Protein AF-A0A1Y3WIX9-F1 (afdb_monomer)

Sequence (73 aa):
MMMFNVEEQNILAVLHAETREATIADIRMVLDNIDDLELEEVCRHTLNKLMKISDEEYAALDLEVDEGFAYEE

Secondary structure (DSSP, 8-state):
-PPP-HHHHHHHHHH--SSHHHHHHHHHHHHHH---HHHHHHHHHHHHHHTTS-HHHHHT------GGG----

Nearest PDB structures (foldseek):
  2l7k-assembly1_A  TM=8.246E-01  e=2.223E-02  Clostridioides difficile 630
  2oxl-assembly1_B  TM=7.898E-01  e=2.628E-01  Escherichia coli
  2lhr-assembly1_A  TM=5.695E-01  e=1.185E+00  Staphylococcus aureus subsp. aureus MW2
  8iuh-assembly1_4  TM=5.285E-01  e=4.734E+00  Homo sapiens

Foldseek 3Di:
DDDDDPLLLVLCLVQPDPFLVSSLVSLVVCLVPDPDPVNNVSSVVSSVVSVVDDRVVVVPDDSDDPPVPPPPD

Structure (mmCIF, N/CA/C/O backbone):
data_AF-A0A1Y3WIX9-F1
#
_entry.id   AF-A0A1Y3WIX9-F1
#
loop_
_atom_site.group_PDB
_atom_site.id
_atom_site.type_symbol
_atom_site.label_atom_id
_atom_site.label_alt_id
_atom_site.label_comp_id
_atom_site.label_asym_id
_atom_site.label_entity_id
_atom_site.label_seq_id
_atom_site.pdbx_PDB_ins_code
_atom_site.Cartn_x
_atom_site.Cartn_y
_atom_site.Cartn_z
_atom_site.occupancy
_atom_site.B_iso_or_equiv
_atom_site.auth_seq_id
_atom_site.auth_comp_id
_atom_site.auth_asym_id
_atom_site.auth_atom_id
_atom_site.pdbx_PDB_model_num
ATOM 1 N N . MET A 1 1 ? 2.683 10.162 12.710 1.00 61.31 1 MET A N 1
ATOM 2 C CA . MET A 1 1 ? 2.660 10.677 11.330 1.00 61.31 1 MET A CA 1
ATOM 3 C C . MET A 1 1 ? 3.913 10.257 10.577 1.00 61.31 1 MET A C 1
ATOM 5 O O . MET A 1 1 ? 4.925 10.954 10.579 1.00 61.31 1 MET A O 1
ATOM 9 N N . MET A 1 2 ? 3.861 9.068 9.985 1.00 81.00 2 MET A N 1
ATOM 10 C CA . MET A 1 2 ? 4.838 8.628 8.990 1.00 81.00 2 MET A CA 1
ATOM 11 C C . MET A 1 2 ? 4.656 9.472 7.720 1.00 81.00 2 MET A C 1
ATOM 13 O O . MET A 1 2 ? 3.529 9.635 7.267 1.00 81.00 2 MET A O 1
ATOM 17 N N . MET A 1 3 ? 5.736 10.020 7.160 1.00 87.50 3 MET A N 1
ATOM 18 C CA . MET A 1 3 ? 5.675 10.808 5.924 1.00 87.50 3 MET A CA 1
ATOM 19 C C . MET A 1 3 ? 6.017 9.931 4.715 1.00 87.50 3 MET A C 1
ATOM 21 O O . MET A 1 3 ? 7.049 9.243 4.711 1.00 87.50 3 MET A O 1
ATOM 25 N N . PHE A 1 4 ? 5.147 9.964 3.707 1.00 92.75 4 PHE A N 1
ATOM 26 C CA . PHE A 1 4 ? 5.385 9.350 2.406 1.00 92.75 4 PHE A CA 1
ATOM 27 C C . PHE A 1 4 ? 6.026 10.371 1.457 1.00 92.75 4 PHE A C 1
ATOM 29 O O . PHE A 1 4 ? 5.753 11.565 1.568 1.00 92.75 4 PHE A O 1
ATOM 36 N N . ASN A 1 5 ? 6.934 9.923 0.592 1.00 93.56 5 ASN A N 1
ATOM 37 C CA . ASN A 1 5 ? 7.499 10.771 -0.463 1.00 93.56 5 ASN A CA 1
ATOM 38 C C . ASN A 1 5 ? 6.582 10.770 -1.703 1.00 93.56 5 ASN A C 1
ATOM 40 O O . ASN A 1 5 ? 5.602 10.032 -1.741 1.00 93.56 5 ASN A O 1
ATOM 44 N N . VAL A 1 6 ? 6.920 11.567 -2.720 1.00 92.75 6 VAL A N 1
ATOM 45 C CA . VAL A 1 6 ? 6.100 11.708 -3.937 1.00 92.75 6 VAL A CA 1
ATOM 46 C C . VAL A 1 6 ? 5.903 10.373 -4.665 1.00 92.75 6 VAL A C 1
ATOM 48 O O . VAL A 1 6 ? 4.792 10.052 -5.065 1.00 92.75 6 VAL A O 1
ATOM 51 N N . GLU A 1 7 ? 6.951 9.562 -4.810 1.00 94.06 7 GLU A N 1
ATOM 52 C CA . GLU A 1 7 ? 6.861 8.272 -5.508 1.00 94.06 7 GLU A CA 1
ATOM 53 C C . GLU A 1 7 ? 5.970 7.281 -4.755 1.00 94.06 7 GLU A C 1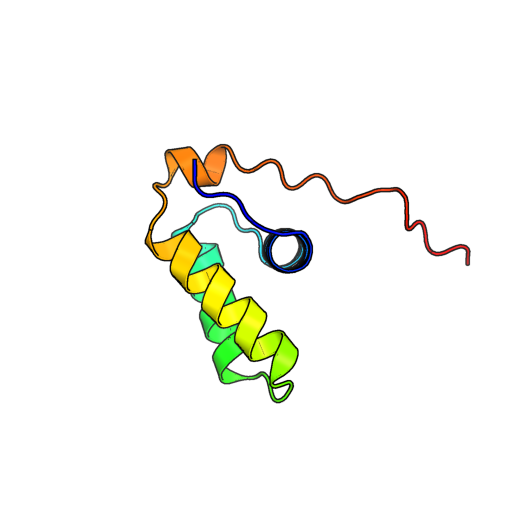
ATOM 55 O O . GLU A 1 7 ? 5.097 6.652 -5.342 1.00 94.06 7 GLU A O 1
ATOM 60 N N . GLU A 1 8 ? 6.126 7.185 -3.438 1.00 95.31 8 GLU A N 1
ATOM 61 C CA . GLU A 1 8 ? 5.290 6.336 -2.592 1.00 95.31 8 GLU A CA 1
ATOM 62 C C . GLU A 1 8 ? 3.837 6.822 -2.562 1.00 95.31 8 GLU A C 1
ATOM 64 O O . GLU A 1 8 ? 2.922 6.004 -2.572 1.00 95.31 8 GLU A O 1
ATOM 69 N N . GLN A 1 9 ? 3.612 8.140 -2.537 1.00 93.12 9 GLN A N 1
ATOM 70 C CA . GLN A 1 9 ? 2.276 8.725 -2.646 1.00 93.12 9 GLN A CA 1
ATOM 71 C C . GLN A 1 9 ? 1.639 8.388 -3.993 1.00 93.12 9 GLN A C 1
ATOM 73 O O . GLN A 1 9 ? 0.465 8.038 -4.015 1.00 93.12 9 GLN A O 1
ATOM 78 N N . ASN A 1 10 ? 2.405 8.393 -5.086 1.00 92.00 10 ASN A N 1
ATOM 79 C CA . ASN A 1 10 ? 1.916 7.969 -6.396 1.00 92.00 10 ASN A CA 1
ATOM 80 C C . ASN A 1 10 ? 1.531 6.480 -6.403 1.00 92.00 10 ASN A C 1
ATOM 82 O O . ASN A 1 10 ? 0.468 6.127 -6.910 1.00 92.00 10 ASN A O 1
ATOM 86 N N . ILE A 1 11 ? 2.342 5.604 -5.793 1.00 94.38 11 ILE A N 1
ATOM 87 C CA . ILE A 1 11 ? 1.989 4.182 -5.628 1.00 94.38 11 ILE A CA 1
ATOM 88 C C . ILE A 1 11 ? 0.712 4.029 -4.809 1.00 94.38 11 ILE A C 1
ATOM 90 O O . ILE A 1 11 ? -0.181 3.276 -5.196 1.00 94.38 11 ILE A O 1
ATOM 94 N N . LEU A 1 12 ? 0.610 4.749 -3.692 1.00 94.50 12 LEU A N 1
ATOM 95 C CA . LEU A 1 12 ? -0.577 4.724 -2.852 1.00 94.50 12 LEU A CA 1
ATOM 96 C C . LEU A 1 12 ? -1.794 5.249 -3.601 1.00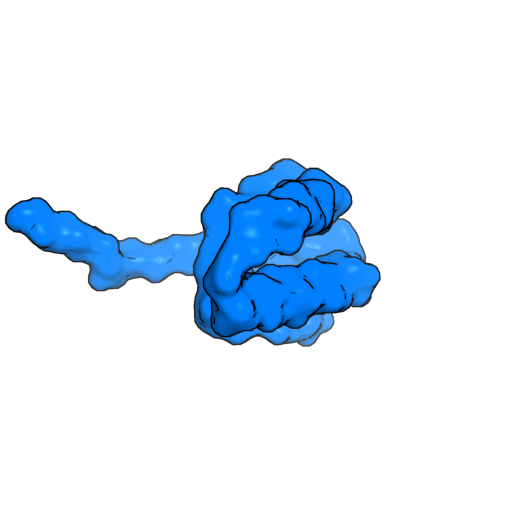 94.50 12 LEU A C 1
ATOM 98 O O . LEU A 1 12 ? -2.819 4.602 -3.523 1.00 94.50 12 LEU A O 1
ATOM 102 N N . ALA A 1 13 ? -1.703 6.334 -4.366 1.00 92.00 13 ALA A N 1
ATOM 103 C CA . ALA A 1 13 ? -2.823 6.857 -5.146 1.00 92.00 13 ALA A CA 1
ATOM 104 C C . ALA A 1 13 ? -3.351 5.835 -6.171 1.00 92.00 13 ALA A C 1
ATOM 106 O O . ALA A 1 13 ? -4.557 5.751 -6.392 1.00 92.00 13 ALA A O 1
ATOM 107 N N . VAL A 1 14 ? -2.466 5.021 -6.760 1.00 93.00 14 VAL A N 1
ATOM 108 C CA . VAL A 1 14 ? -2.844 3.965 -7.715 1.00 93.00 14 VAL A CA 1
ATOM 109 C C . VAL A 1 14 ? -3.40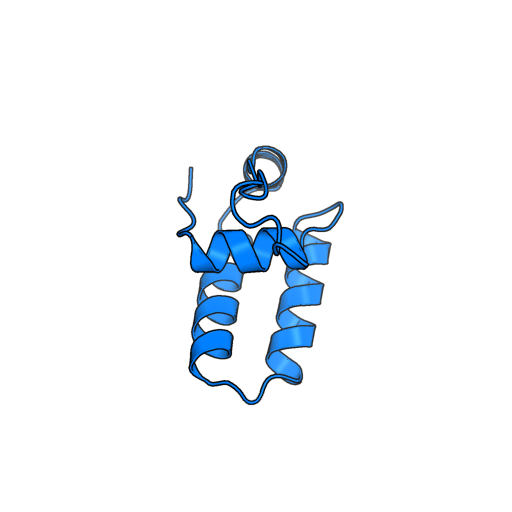2 2.715 -7.021 1.00 93.00 14 VAL A C 1
ATOM 111 O O . VAL A 1 14 ? -4.325 2.092 -7.539 1.00 93.00 14 VAL A O 1
ATOM 114 N N . LEU A 1 15 ? -2.845 2.329 -5.869 1.00 95.00 15 LEU A N 1
ATOM 115 C CA . LEU A 1 15 ? -3.171 1.083 -5.153 1.00 95.00 15 LEU A CA 1
ATOM 116 C C . LEU A 1 15 ? -4.044 1.299 -3.903 1.00 95.00 15 LEU A C 1
ATOM 118 O O . LEU A 1 15 ? -4.217 0.384 -3.091 1.00 95.00 15 LEU A O 1
ATOM 122 N N . HIS A 1 16 ? -4.554 2.513 -3.693 1.00 94.00 16 HIS A N 1
ATOM 123 C CA . HIS A 1 16 ? -5.379 2.841 -2.536 1.00 94.00 16 HIS A CA 1
ATOM 124 C C . HIS A 1 16 ? -6.645 1.989 -2.553 1.00 94.00 16 HIS A C 1
ATOM 126 O O . HIS A 1 16 ? -7.326 1.864 -3.572 1.00 94.00 16 HIS A O 1
ATOM 132 N N . ALA A 1 17 ? -6.970 1.425 -1.399 1.00 95.50 17 ALA A N 1
ATOM 133 C CA . ALA A 1 17 ? -8.130 0.581 -1.200 1.00 95.50 17 ALA A CA 1
ATOM 134 C C . ALA A 1 17 ? -8.883 1.051 0.046 1.00 95.50 17 ALA A C 1
ATOM 136 O O . ALA A 1 17 ? -8.396 1.869 0.820 1.00 95.50 17 ALA A O 1
ATOM 137 N N . GLU A 1 18 ? -10.074 0.499 0.269 1.00 94.19 18 GLU A N 1
ATOM 138 C CA . GLU A 1 18 ? -10.911 0.872 1.417 1.00 94.19 18 GLU A CA 1
ATOM 139 C C . GLU A 1 18 ? -10.205 0.653 2.768 1.00 94.19 18 GLU A C 1
ATOM 141 O O . GLU A 1 18 ? -10.485 1.353 3.740 1.00 94.19 18 GLU A O 1
ATOM 146 N N . THR A 1 19 ? -9.278 -0.309 2.844 1.00 96.88 19 THR A N 1
ATOM 147 C CA . THR A 1 19 ? -8.545 -0.632 4.071 1.00 96.88 19 THR A CA 1
ATOM 148 C C . THR A 1 19 ? -7.041 -0.713 3.846 1.00 96.88 19 THR A C 1
ATOM 150 O O . THR A 1 19 ? -6.558 -1.090 2.774 1.00 96.88 19 THR A O 1
ATOM 153 N N . ARG A 1 20 ? -6.286 -0.435 4.915 1.00 97.75 20 ARG A N 1
ATOM 154 C CA . ARG A 1 20 ? -4.824 -0.564 4.942 1.00 97.75 20 ARG A CA 1
ATOM 155 C C . ARG A 1 20 ? -4.384 -1.984 4.590 1.00 97.75 20 ARG A C 1
ATOM 157 O O . ARG A 1 20 ? -3.435 -2.165 3.830 1.00 97.75 20 ARG A O 1
ATOM 164 N N . GLU A 1 21 ? -5.077 -2.995 5.110 1.00 98.00 21 GLU A N 1
ATOM 165 C CA . GLU A 1 21 ? -4.830 -4.406 4.810 1.00 98.00 21 GLU A CA 1
ATOM 166 C C . GLU A 1 21 ? -5.026 -4.735 3.328 1.00 98.00 21 GLU A C 1
ATOM 168 O O . GLU A 1 21 ? -4.232 -5.502 2.781 1.00 98.00 21 GLU A O 1
ATOM 173 N N . ALA A 1 22 ? -6.049 -4.164 2.684 1.00 98.06 22 ALA A N 1
ATOM 174 C CA . ALA A 1 22 ? -6.299 -4.372 1.262 1.00 98.06 22 ALA A CA 1
ATOM 175 C C . ALA A 1 22 ? -5.175 -3.762 0.411 1.00 98.06 22 ALA A C 1
ATOM 177 O O . ALA A 1 22 ? -4.564 -4.485 -0.370 1.00 98.06 22 ALA A O 1
ATOM 178 N N . THR A 1 23 ? -4.778 -2.510 0.662 1.00 98.00 23 THR A N 1
ATOM 179 C CA . THR A 1 23 ? -3.629 -1.904 -0.041 1.00 98.00 23 THR A CA 1
ATOM 180 C C . THR A 1 23 ? -2.327 -2.672 0.204 1.00 98.00 23 THR A C 1
ATOM 182 O O . THR A 1 23 ? -1.518 -2.833 -0.707 1.00 98.00 23 THR A O 1
ATOM 185 N N . ILE A 1 24 ? -2.107 -3.205 1.413 1.00 98.38 24 ILE A N 1
ATOM 186 C CA . ILE A 1 24 ? -0.956 -4.079 1.697 1.00 98.38 24 ILE A CA 1
ATOM 187 C C . ILE A 1 24 ? -0.995 -5.350 0.836 1.00 98.38 24 ILE A C 1
ATOM 189 O O . ILE A 1 24 ? 0.053 -5.799 0.365 1.00 98.38 24 ILE A O 1
ATOM 193 N N . ALA A 1 25 ? -2.171 -5.957 0.658 1.00 98.25 25 ALA A N 1
ATOM 194 C CA . ALA A 1 25 ? -2.332 -7.133 -0.188 1.00 98.25 25 ALA A CA 1
ATOM 195 C C . ALA A 1 25 ? -2.070 -6.801 -1.666 1.00 98.25 25 ALA A C 1
ATOM 197 O O . ALA A 1 25 ? -1.330 -7.536 -2.321 1.00 98.25 25 ALA A O 1
ATOM 198 N N . ASP A 1 26 ? -2.578 -5.668 -2.149 1.00 98.12 26 ASP A N 1
ATOM 199 C CA . ASP A 1 26 ? -2.382 -5.217 -3.528 1.00 98.12 26 ASP A CA 1
ATOM 200 C C . ASP A 1 26 ? -0.905 -4.924 -3.828 1.00 98.12 26 ASP A C 1
ATOM 202 O O . ASP A 1 26 ? -0.369 -5.406 -4.825 1.00 98.12 26 ASP A O 1
ATOM 206 N N . ILE A 1 27 ? -0.188 -4.241 -2.925 1.00 97.88 27 ILE A N 1
ATOM 207 C CA . ILE A 1 27 ? 1.256 -3.994 -3.092 1.00 97.88 27 ILE A CA 1
ATOM 208 C C . ILE A 1 27 ? 2.051 -5.305 -3.110 1.00 97.88 27 ILE A C 1
ATOM 210 O O . ILE A 1 27 ? 3.003 -5.437 -3.876 1.00 97.88 27 ILE A O 1
ATOM 214 N N . ARG A 1 28 ? 1.680 -6.300 -2.293 1.00 98.06 28 ARG A N 1
ATOM 215 C CA . ARG A 1 28 ? 2.333 -7.622 -2.333 1.00 98.06 28 ARG A CA 1
ATOM 216 C C . ARG A 1 28 ? 2.112 -8.319 -3.670 1.00 98.06 28 ARG A C 1
ATOM 218 O O . ARG A 1 28 ? 3.058 -8.873 -4.213 1.00 98.06 28 ARG A O 1
ATOM 225 N N . MET A 1 29 ? 0.900 -8.240 -4.214 1.00 97.44 29 MET A N 1
ATOM 226 C CA . MET A 1 29 ? 0.603 -8.783 -5.535 1.00 97.44 29 MET A CA 1
ATOM 227 C C . MET A 1 29 ? 1.429 -8.092 -6.629 1.00 97.44 29 MET A C 1
ATOM 229 O O . MET A 1 29 ? 1.937 -8.772 -7.516 1.00 97.44 29 MET A O 1
ATOM 233 N N . VAL A 1 30 ? 1.611 -6.768 -6.557 1.00 96.50 30 VAL A N 1
ATOM 234 C CA . VAL A 1 30 ? 2.494 -6.035 -7.482 1.00 96.50 30 VAL A CA 1
ATOM 235 C C . VAL A 1 30 ? 3.939 -6.514 -7.351 1.00 96.50 30 VAL A C 1
ATOM 237 O O . VAL A 1 30 ? 4.552 -6.850 -8.358 1.00 96.50 30 VAL A O 1
ATOM 240 N N . LEU A 1 31 ? 4.461 -6.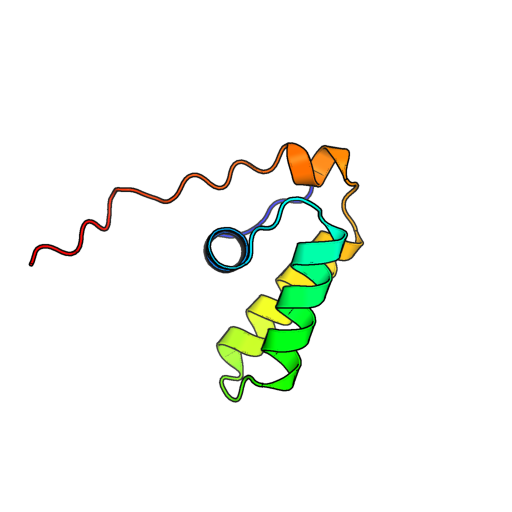614 -6.125 1.00 97.56 31 LEU A N 1
ATOM 241 C CA . LEU A 1 31 ? 5.828 -7.080 -5.864 1.00 97.56 31 LEU A CA 1
ATOM 242 C C . LEU A 1 31 ? 6.109 -8.489 -6.404 1.00 97.56 31 LEU A C 1
ATOM 244 O O . LEU A 1 31 ? 7.238 -8.768 -6.791 1.00 97.56 31 LEU A O 1
ATOM 248 N N . ASP A 1 32 ? 5.106 -9.365 -6.442 1.00 96.94 32 ASP A N 1
ATOM 249 C CA . ASP A 1 32 ? 5.253 -10.719 -6.985 1.00 96.94 32 ASP A CA 1
ATOM 250 C C . ASP A 1 32 ? 5.317 -10.753 -8.527 1.00 96.94 32 ASP A C 1
ATOM 252 O O . ASP A 1 32 ? 5.710 -11.771 -9.097 1.00 96.94 32 ASP A O 1
ATOM 256 N N . ASN A 1 33 ? 4.915 -9.673 -9.209 1.00 96.62 33 ASN A N 1
ATOM 257 C CA . ASN A 1 33 ? 4.762 -9.623 -10.671 1.00 96.62 33 ASN A CA 1
ATOM 258 C C . ASN A 1 33 ? 5.590 -8.518 -11.349 1.00 96.62 33 ASN A C 1
ATOM 260 O O . ASN A 1 33 ? 5.468 -8.322 -12.558 1.00 96.62 33 ASN A O 1
ATOM 264 N N . ILE A 1 34 ? 6.387 -7.770 -10.588 1.00 95.44 34 ILE A N 1
ATOM 265 C CA . ILE A 1 34 ? 7.149 -6.629 -11.086 1.00 95.44 34 ILE A CA 1
ATOM 266 C C . ILE A 1 34 ? 8.590 -7.018 -11.430 1.00 95.44 34 ILE A C 1
ATOM 268 O O . ILE A 1 34 ? 9.290 -7.610 -10.615 1.00 95.44 34 ILE A O 1
ATOM 272 N N . ASP A 1 35 ? 9.037 -6.651 -12.634 1.00 96.56 35 ASP A N 1
ATOM 273 C CA . ASP A 1 35 ? 10.421 -6.860 -13.097 1.00 96.56 35 ASP A CA 1
ATOM 274 C C . ASP A 1 35 ? 11.282 -5.581 -13.009 1.00 96.56 35 ASP A C 1
ATOM 276 O O . ASP A 1 35 ? 12.503 -5.623 -13.182 1.00 96.56 35 ASP A O 1
ATOM 280 N N . ASP A 1 36 ? 10.650 -4.429 -12.771 1.00 97.69 36 ASP A N 1
ATOM 281 C CA . ASP A 1 36 ? 11.322 -3.140 -12.626 1.00 97.69 36 ASP A CA 1
ATOM 282 C C . ASP A 1 36 ? 11.864 -2.985 -11.200 1.00 97.69 36 ASP A C 1
ATOM 284 O O . ASP A 1 36 ? 11.100 -2.839 -10.247 1.00 97.69 36 ASP A O 1
ATOM 288 N N . LEU A 1 37 ? 13.191 -3.024 -11.063 1.00 95.81 37 LEU A N 1
ATOM 289 C CA . LEU A 1 37 ? 13.877 -2.998 -9.769 1.00 95.81 37 LEU A CA 1
ATOM 290 C C . LEU A 1 37 ? 13.706 -1.673 -9.013 1.00 95.81 37 LEU A C 1
ATOM 292 O O . LEU A 1 37 ? 13.680 -1.679 -7.784 1.00 95.81 37 LEU A O 1
ATOM 296 N N . GLU A 1 38 ? 13.614 -0.548 -9.724 1.00 95.56 38 GLU A N 1
ATOM 297 C CA . GLU A 1 38 ? 13.437 0.767 -9.100 1.00 95.56 38 GLU A CA 1
ATOM 298 C C . GLU A 1 38 ? 12.025 0.863 -8.522 1.00 95.56 38 GLU A C 1
ATOM 300 O O . GLU A 1 38 ? 11.834 1.161 -7.341 1.00 95.56 38 GLU A O 1
ATOM 305 N N . LEU A 1 39 ? 11.028 0.486 -9.320 1.00 95.69 39 LEU A N 1
ATOM 306 C CA . LEU A 1 39 ? 9.639 0.462 -8.885 1.00 95.69 39 LEU A CA 1
ATOM 307 C C . LEU A 1 39 ? 9.390 -0.614 -7.806 1.00 95.69 39 LEU A C 1
ATOM 309 O O . LEU A 1 39 ? 8.602 -0.386 -6.882 1.00 95.69 39 LEU A O 1
ATOM 313 N N . GLU A 1 40 ? 10.099 -1.748 -7.851 1.00 97.75 40 GLU A N 1
ATOM 314 C CA . GLU A 1 40 ? 10.106 -2.757 -6.785 1.00 97.75 40 GLU A CA 1
ATOM 315 C C . GLU A 1 40 ? 10.592 -2.156 -5.456 1.00 97.75 40 GLU A C 1
ATOM 317 O O . GLU A 1 40 ? 9.957 -2.359 -4.415 1.00 97.75 40 GLU A O 1
ATOM 322 N N . GLU A 1 41 ? 11.688 -1.391 -5.466 1.00 97.69 41 GLU A N 1
ATOM 323 C CA . GLU A 1 41 ? 12.237 -0.747 -4.269 1.00 97.69 41 GLU A CA 1
ATOM 324 C C . GLU A 1 41 ? 11.238 0.243 -3.652 1.00 97.69 41 GLU A C 1
ATOM 326 O O . GLU A 1 41 ? 10.975 0.183 -2.441 1.00 97.69 41 GLU A O 1
ATOM 331 N N . VAL A 1 42 ? 10.597 1.075 -4.480 1.00 97.62 42 VAL A N 1
ATOM 332 C CA . VAL A 1 42 ? 9.546 2.007 -4.036 1.00 97.62 42 VAL A CA 1
ATOM 333 C C . VAL A 1 42 ? 8.366 1.245 -3.422 1.00 97.62 42 VAL A C 1
ATOM 335 O O . VAL A 1 42 ? 7.905 1.585 -2.325 1.00 97.62 42 VAL A 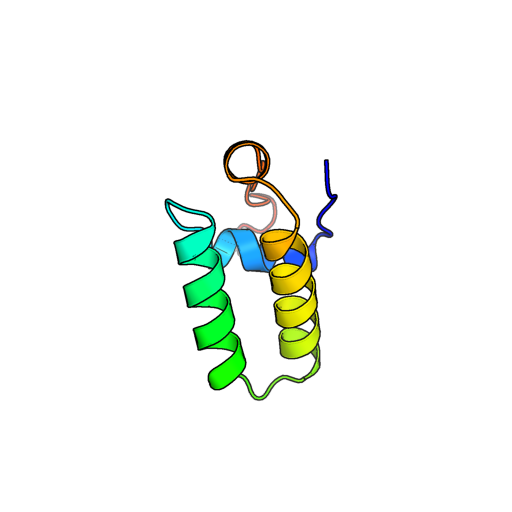O 1
ATOM 338 N N . CYS A 1 43 ? 7.904 0.164 -4.058 1.00 97.88 43 CYS A N 1
ATOM 339 C CA . CYS A 1 43 ? 6.825 -0.679 -3.534 1.00 97.88 43 CYS A CA 1
ATOM 340 C C . CYS A 1 43 ? 7.193 -1.315 -2.184 1.00 97.88 43 CYS A C 1
ATOM 342 O O . CYS A 1 43 ? 6.390 -1.301 -1.245 1.00 97.88 43 CYS A O 1
ATOM 344 N N . ARG A 1 44 ? 8.422 -1.830 -2.034 1.00 98.00 44 ARG A N 1
ATOM 345 C CA . ARG A 1 44 ? 8.913 -2.412 -0.771 1.00 98.00 44 ARG A CA 1
ATOM 346 C C . ARG A 1 44 ? 8.977 -1.380 0.346 1.00 98.00 44 ARG A C 1
ATOM 348 O O . ARG A 1 44 ? 8.598 -1.682 1.483 1.00 98.00 44 ARG A O 1
ATOM 355 N N . HIS A 1 45 ? 9.449 -0.175 0.047 1.00 97.88 45 HIS A N 1
ATOM 356 C CA . HIS A 1 45 ? 9.548 0.886 1.038 1.00 97.88 45 HIS A CA 1
ATOM 357 C C . HIS A 1 45 ? 8.160 1.390 1.465 1.00 97.88 45 HIS A C 1
ATOM 359 O O . HIS A 1 45 ? 7.889 1.504 2.665 1.00 97.88 45 HIS A O 1
ATOM 365 N N . THR A 1 46 ? 7.245 1.557 0.505 1.00 97.50 46 THR A N 1
ATOM 366 C CA . THR A 1 46 ? 5.833 1.896 0.749 1.00 97.50 46 THR A CA 1
ATOM 367 C C . THR A 1 46 ? 5.164 0.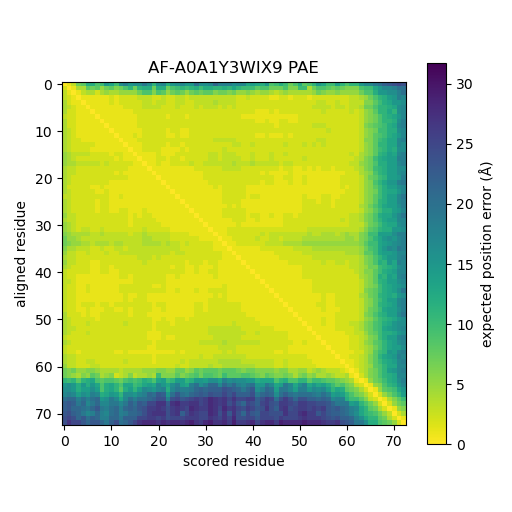846 1.637 1.00 97.50 46 THR A C 1
ATOM 369 O O . THR A 1 46 ? 4.584 1.181 2.674 1.00 97.50 46 THR A O 1
ATOM 372 N N . LEU A 1 47 ? 5.323 -0.441 1.304 1.00 98.19 47 LEU A N 1
ATOM 373 C CA . LEU A 1 47 ? 4.808 -1.563 2.092 1.00 98.19 47 LEU A CA 1
ATOM 374 C C . LEU A 1 47 ? 5.326 -1.531 3.535 1.00 98.19 47 LEU A C 1
ATOM 376 O O . LEU A 1 47 ? 4.561 -1.716 4.481 1.00 98.19 47 LEU A O 1
ATOM 380 N N . ASN A 1 48 ? 6.623 -1.275 3.723 1.00 97.75 48 ASN A N 1
ATOM 381 C CA . ASN A 1 48 ? 7.228 -1.215 5.050 1.00 97.75 48 ASN A CA 1
ATOM 382 C C . ASN A 1 48 ? 6.606 -0.109 5.917 1.00 97.75 48 ASN A C 1
ATOM 384 O O . ASN A 1 48 ? 6.350 -0.331 7.102 1.00 97.75 48 ASN A O 1
ATOM 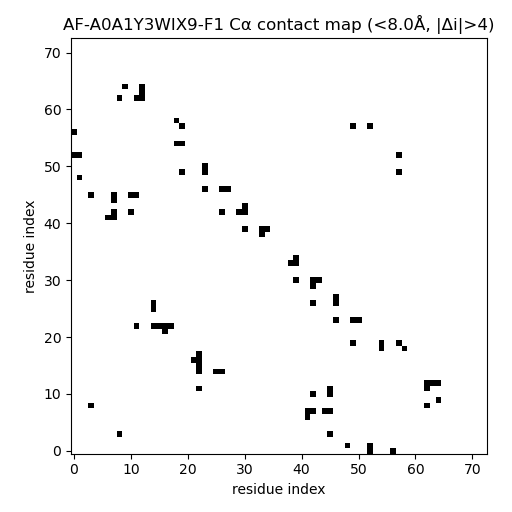388 N N . LYS A 1 49 ? 6.339 1.061 5.328 1.00 97.69 49 LYS A N 1
ATOM 389 C CA . LYS A 1 49 ? 5.665 2.173 6.009 1.00 97.69 49 LYS A CA 1
ATOM 390 C C . LYS A 1 49 ? 4.206 1.846 6.325 1.00 97.69 49 LYS A C 1
ATOM 392 O O . LYS A 1 49 ? 3.793 2.047 7.464 1.00 97.69 49 LYS A O 1
ATOM 397 N N . LEU A 1 50 ? 3.455 1.264 5.386 1.00 96.75 50 LEU A N 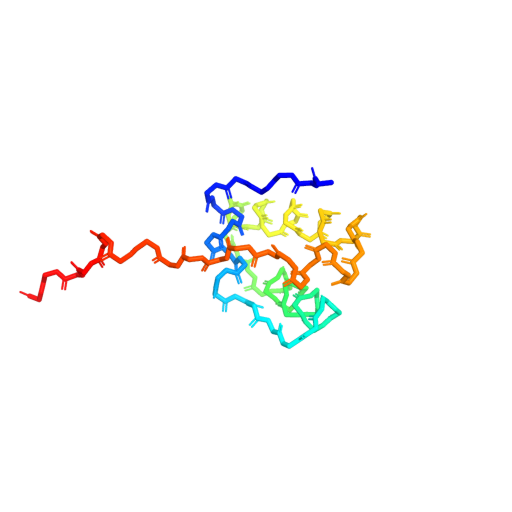1
ATOM 398 C CA . LEU A 1 50 ? 2.067 0.831 5.617 1.00 96.75 50 LEU A CA 1
ATOM 399 C C . LEU A 1 50 ? 1.940 -0.196 6.749 1.00 96.75 50 LEU A C 1
ATOM 401 O O . LEU A 1 50 ? 0.977 -0.179 7.512 1.00 96.75 50 LEU A O 1
ATOM 405 N N . MET A 1 51 ? 2.923 -1.084 6.900 1.00 96.62 51 MET A N 1
ATOM 406 C CA . MET A 1 51 ? 2.950 -2.047 8.005 1.00 96.62 51 MET A CA 1
ATOM 407 C C . MET A 1 51 ? 3.232 -1.403 9.375 1.00 96.62 51 MET A C 1
ATOM 409 O O . MET A 1 51 ? 3.052 -2.068 10.395 1.00 96.62 51 MET A O 1
ATOM 413 N N . LYS A 1 52 ? 3.698 -0.148 9.416 1.00 96.62 52 LYS A N 1
ATOM 414 C CA . LYS A 1 52 ? 4.075 0.574 10.643 1.00 96.62 52 LYS A CA 1
ATOM 415 C C . LYS A 1 52 ? 3.046 1.604 11.105 1.00 96.62 52 LYS A C 1
ATOM 417 O O . LYS A 1 52 ? 3.113 2.002 12.265 1.00 96.62 52 LYS A O 1
ATOM 422 N N . ILE A 1 53 ? 2.153 2.047 10.223 1.00 96.06 53 ILE A N 1
ATOM 423 C CA . ILE A 1 53 ? 1.090 3.002 10.557 1.00 96.06 53 ILE A CA 1
ATOM 424 C C . ILE A 1 53 ? -0.186 2.279 10.992 1.00 96.06 53 ILE A C 1
ATOM 426 O O . ILE A 1 53 ? -0.412 1.126 10.614 1.00 96.06 53 ILE A O 1
ATOM 430 N N . SER A 1 54 ? -1.015 2.954 11.787 1.00 96.75 54 SER A N 1
ATOM 431 C CA . SER A 1 54 ? -2.341 2.451 12.162 1.00 96.75 54 SER A CA 1
ATOM 432 C C . SER A 1 54 ? -3.373 2.645 11.045 1.00 96.75 54 SER A C 1
ATOM 434 O O . SER A 1 54 ? -3.147 3.385 10.087 1.00 96.75 54 SER A O 1
ATOM 436 N N . ASP A 1 55 ? -4.540 2.017 11.192 1.00 97.06 55 ASP A N 1
ATOM 437 C CA . ASP A 1 55 ? -5.673 2.222 10.278 1.00 97.06 55 ASP A CA 1
ATOM 438 C C . ASP A 1 55 ? -6.188 3.670 10.338 1.00 97.06 55 ASP A C 1
ATOM 440 O O . ASP A 1 55 ? -6.605 4.220 9.326 1.00 97.06 55 ASP A O 1
ATOM 444 N N . GLU A 1 56 ? -6.096 4.314 11.507 1.00 95.94 56 GLU A N 1
ATOM 445 C CA . GLU A 1 56 ? -6.437 5.731 11.696 1.00 95.94 56 GLU A CA 1
ATOM 446 C C . GLU A 1 56 ? -5.463 6.649 10.946 1.00 95.94 56 GLU A C 1
ATOM 448 O O . GLU A 1 56 ? -5.888 7.586 10.275 1.00 95.94 56 GLU A O 1
ATOM 453 N N . GLU A 1 57 ? -4.155 6.371 11.026 1.00 95.31 57 GLU A N 1
ATOM 454 C CA . GLU A 1 57 ? -3.139 7.107 10.265 1.00 95.31 57 GLU A CA 1
ATOM 455 C C . GLU A 1 57 ? -3.283 6.867 8.756 1.00 95.31 57 GLU A C 1
ATOM 457 O O . GLU A 1 57 ? -3.067 7.790 7.976 1.00 95.31 57 GLU A O 1
ATOM 462 N N . TYR A 1 58 ? -3.670 5.657 8.342 1.00 95.38 58 TYR A N 1
ATOM 463 C CA . TYR A 1 58 ? -3.943 5.331 6.943 1.00 95.38 58 TYR A CA 1
ATOM 464 C C . TYR A 1 58 ? -5.186 6.054 6.407 1.00 95.38 58 TYR A C 1
ATOM 466 O O . TYR A 1 58 ? -5.134 6.635 5.330 1.00 95.38 58 TYR A O 1
ATOM 474 N N . ALA A 1 59 ? -6.287 6.070 7.162 1.00 94.06 59 ALA A N 1
ATOM 475 C CA . ALA A 1 59 ? -7.513 6.773 6.775 1.00 94.06 59 ALA A CA 1
ATOM 476 C C . ALA A 1 59 ? -7.333 8.301 6.713 1.00 94.06 59 ALA A C 1
ATOM 478 O O . ALA A 1 59 ? -8.111 8.991 6.060 1.00 94.06 59 ALA A O 1
ATOM 479 N N . ALA A 1 60 ? -6.316 8.828 7.399 1.00 93.12 60 ALA A N 1
ATOM 480 C CA . ALA A 1 60 ? -5.931 10.233 7.359 1.00 93.12 60 ALA A CA 1
ATOM 481 C C . ALA A 1 60 ? -4.936 10.567 6.231 1.00 93.12 60 ALA A C 1
ATOM 483 O O . ALA A 1 60 ? -4.465 11.705 6.174 1.00 93.12 60 ALA A O 1
ATOM 484 N N . LEU A 1 61 ? -4.574 9.605 5.370 1.00 90.56 61 LEU A N 1
ATOM 485 C CA . LEU A 1 61 ? -3.706 9.872 4.227 1.00 90.56 61 LEU A CA 1
ATOM 486 C C . LEU A 1 61 ? -4.414 10.791 3.238 1.00 90.56 61 LEU A C 1
ATOM 488 O O . LEU A 1 61 ? -5.462 10.460 2.691 1.00 90.56 61 LEU A O 1
ATOM 492 N N . ASP A 1 62 ? -3.784 11.930 2.992 1.00 86.75 62 ASP A N 1
ATOM 493 C CA . ASP A 1 62 ? -4.181 12.854 1.948 1.00 86.75 62 ASP A CA 1
ATOM 494 C C . ASP A 1 62 ? -3.460 12.465 0.653 1.00 86.75 62 ASP A C 1
ATOM 496 O O . ASP A 1 62 ? -2.264 12.725 0.482 1.00 86.75 62 ASP A O 1
ATOM 500 N N . LEU A 1 63 ? -4.167 11.718 -0.196 1.00 82.88 63 LEU A N 1
ATOM 501 C CA . LEU A 1 63 ? -3.681 11.213 -1.482 1.00 82.88 63 LEU A CA 1
ATOM 502 C C . LEU A 1 63 ? -4.245 12.045 -2.639 1.00 82.88 63 LEU A C 1
ATOM 504 O O . LEU A 1 63 ? -4.653 11.482 -3.656 1.00 82.88 63 LEU A O 1
ATOM 508 N N . GLU A 1 64 ? -4.319 13.370 -2.475 1.00 70.44 64 GLU A N 1
ATOM 509 C CA . GLU A 1 64 ? -4.660 14.270 -3.576 1.00 70.44 64 GLU A CA 1
ATOM 510 C C . GLU A 1 64 ? -3.781 13.952 -4.792 1.00 70.44 64 GLU A C 1
ATOM 512 O O . GLU A 1 64 ? -2.550 14.034 -4.757 1.00 70.44 64 GLU A O 1
ATOM 517 N N . VAL A 1 65 ? -4.439 13.534 -5.873 1.00 56.88 65 VAL A N 1
ATOM 518 C CA . VAL A 1 65 ? -3.804 13.390 -7.177 1.00 56.88 65 VAL A CA 1
ATOM 519 C C . VAL A 1 65 ? -3.471 14.801 -7.629 1.00 56.88 65 VAL A C 1
ATOM 521 O O . VAL A 1 65 ? -4.365 15.639 -7.713 1.00 56.88 65 VAL A O 1
ATOM 524 N N . ASP A 1 66 ? -2.198 15.069 -7.907 1.00 54.66 66 ASP A N 1
ATOM 525 C CA . ASP A 1 66 ? -1.789 16.347 -8.479 1.00 54.66 66 ASP A CA 1
ATOM 526 C C . ASP A 1 66 ? -2.468 16.509 -9.852 1.00 54.66 66 ASP A C 1
ATOM 528 O O . ASP A 1 66 ? -2.028 15.953 -10.862 1.00 54.66 66 ASP A O 1
ATOM 532 N N . GLU A 1 67 ? -3.584 17.248 -9.887 1.00 53.31 67 GLU A N 1
ATOM 533 C CA . GLU A 1 67 ? -4.345 17.572 -11.102 1.00 53.31 67 GLU A CA 1
ATOM 534 C C . GLU A 1 67 ? -3.495 18.366 -12.125 1.00 53.31 67 GLU A C 1
ATOM 536 O O . GLU A 1 67 ? -3.932 18.599 -13.254 1.00 53.31 67 GLU A O 1
ATOM 541 N N . GLY A 1 68 ? -2.264 18.762 -11.768 1.00 51.59 68 GLY A N 1
ATOM 542 C CA . GLY A 1 68 ? -1.312 19.488 -12.610 1.00 51.59 68 GLY A CA 1
ATOM 543 C C . GLY A 1 68 ? -0.734 18.714 -13.802 1.00 51.59 68 GLY A C 1
ATOM 544 O O . GLY A 1 68 ? -0.099 19.332 -14.656 1.00 51.59 68 GLY A O 1
ATOM 545 N N . PHE A 1 69 ? -0.976 17.404 -13.914 1.00 48.91 69 PHE A N 1
ATOM 546 C CA . PH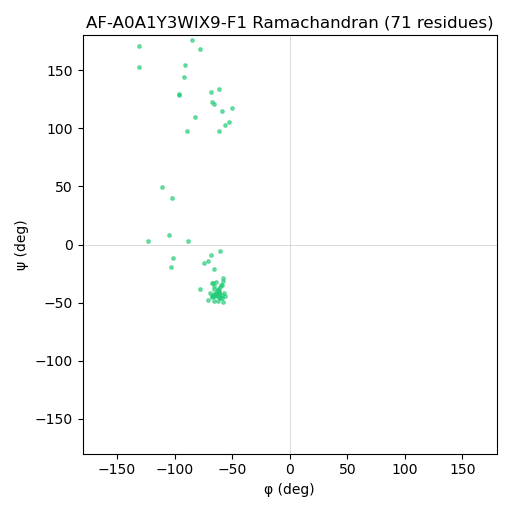E A 1 69 ? -0.634 16.604 -15.099 1.00 48.91 69 PHE A CA 1
ATOM 547 C C . PHE A 1 69 ? -1.882 16.151 -15.860 1.00 48.91 69 PHE A C 1
ATOM 549 O O . PHE A 1 69 ? -2.017 14.980 -16.221 1.00 48.91 69 PHE A O 1
ATOM 556 N N . ALA A 1 70 ? -2.800 17.079 -16.147 1.00 51.19 70 ALA A N 1
ATOM 557 C CA . ALA A 1 70 ? -3.668 16.906 -17.302 1.00 51.19 70 ALA A CA 1
ATOM 558 C C . ALA A 1 70 ? -2.757 16.640 -18.510 1.00 51.19 70 ALA A C 1
ATOM 560 O O . ALA A 1 70 ? -2.050 17.537 -18.967 1.00 51.19 70 ALA A O 1
ATOM 561 N N . TYR A 1 71 ? -2.704 15.388 -18.971 1.00 55.06 71 TYR A N 1
ATOM 562 C CA . TYR A 1 71 ? -2.104 15.057 -20.254 1.00 55.06 71 TYR A CA 1
ATOM 563 C C . TYR A 1 71 ? -2.842 15.912 -21.288 1.00 55.06 71 TYR A C 1
ATOM 565 O O . TYR A 1 71 ? -4.005 15.641 -21.583 1.00 55.06 71 TYR A O 1
ATOM 573 N N . GLU A 1 72 ? -2.217 16.997 -21.755 1.00 52.75 72 GLU A N 1
ATOM 574 C CA . GLU A 1 72 ? -2.706 17.702 -22.935 1.00 52.75 72 GLU A CA 1
ATOM 575 C C . GLU A 1 72 ? -2.710 16.674 -24.074 1.00 52.75 72 GLU A C 1
ATOM 577 O O . GLU A 1 72 ? -1.667 16.103 -24.405 1.00 52.75 72 GLU A O 1
ATOM 582 N N . GLU A 1 73 ? -3.914 16.369 -24.560 1.00 49.84 73 GLU A N 1
ATOM 583 C CA . GLU A 1 73 ? -4.198 15.445 -25.664 1.00 49.84 73 GLU A CA 1
ATOM 584 C C . GLU A 1 73 ? -3.517 15.876 -26.973 1.00 49.84 73 GLU A C 1
ATOM 586 O O . GLU A 1 73 ? -3.511 17.094 -27.279 1.00 49.84 73 GLU A O 1
#

Radius of gyration: 12.65 Å; Cα contacts (8 Å, |Δi|>4): 48; chains: 1; bounding box: 25×30×38 Å

pLDDT: mean 89.23, std 14.91, range [48.91, 98.38]

Mean predicted aligned error: 5.52 Å

Solvent-accessible surface area (backbone atoms only — not comparable to full-atom values): 4607 Å² total; per-residue (Å²): 134,88,84,76,54,73,69,40,44,52,51,42,58,75,48,64,52,99,41,64,68,52,27,50,51,51,51,51,56,46,61,77,71,58,86,52,66,68,62,43,52,47,50,54,52,42,47,56,51,60,74,71,51,53,66,69,60,52,73,64,58,84,62,79,74,74,74,88,67,66,76,81,127